Protein AF-A0A8C5L441-F1 (afdb_monomer)

Structure (mmCIF, N/CA/C/O backbone):
data_AF-A0A8C5L441-F1
#
_entry.id   AF-A0A8C5L441-F1
#
loop_
_atom_site.group_PDB
_atom_site.id
_atom_site.type_symbol
_atom_site.label_atom_id
_atom_site.label_alt_id
_atom_site.label_comp_id
_atom_site.label_asym_id
_atom_site.label_entity_id
_atom_site.label_seq_id
_atom_site.pdbx_PDB_ins_code
_atom_site.Cartn_x
_atom_site.Cartn_y
_atom_site.Cartn_z
_atom_site.occupancy
_atom_site.B_iso_or_equiv
_atom_site.auth_seq_id
_atom_site.auth_comp_id
_atom_site.auth_asym_id
_atom_site.auth_atom_id
_atom_site.pdbx_PDB_model_num
ATOM 1 N N . MET A 1 1 ? 22.386 -3.812 3.744 1.00 45.84 1 MET A N 1
ATOM 2 C CA . MET A 1 1 ? 21.561 -4.617 2.809 1.00 45.84 1 MET A CA 1
ATOM 3 C C . MET A 1 1 ? 20.391 -3.874 2.143 1.00 45.84 1 MET A C 1
ATOM 5 O O . MET A 1 1 ? 19.911 -4.360 1.134 1.00 45.84 1 MET A O 1
ATOM 9 N N . LYS A 1 2 ? 19.962 -2.677 2.587 1.00 46.97 2 LYS A N 1
ATOM 10 C CA . LYS A 1 2 ? 18.819 -1.949 1.975 1.00 46.97 2 LYS A CA 1
ATOM 11 C C . LYS A 1 2 ? 19.062 -1.407 0.549 1.00 46.97 2 LYS A C 1
ATOM 13 O O . LYS A 1 2 ? 18.118 -1.172 -0.190 1.00 46.97 2 LYS A O 1
ATOM 18 N N . ARG A 1 3 ? 20.325 -1.217 0.141 1.00 44.16 3 ARG A N 1
ATOM 19 C CA . ARG A 1 3 ? 20.696 -0.594 -1.149 1.00 44.16 3 ARG A CA 1
ATOM 20 C C . ARG A 1 3 ? 20.557 -1.519 -2.365 1.00 44.16 3 ARG A C 1
ATOM 22 O O . ARG A 1 3 ? 20.543 -1.017 -3.480 1.00 44.16 3 ARG A O 1
ATOM 29 N N . THR A 1 4 ? 20.480 -2.834 -2.165 1.00 47.50 4 THR A N 1
ATOM 30 C CA . THR A 1 4 ? 20.480 -3.814 -3.265 1.00 47.50 4 THR A CA 1
ATOM 31 C C . THR A 1 4 ? 19.077 -4.015 -3.831 1.00 47.50 4 THR A C 1
ATOM 33 O O . THR A 1 4 ? 18.887 -3.891 -5.035 1.00 47.50 4 THR A O 1
ATOM 36 N N . ILE A 1 5 ? 18.078 -4.179 -2.955 1.00 53.69 5 ILE A N 1
ATOM 37 C CA . ILE A 1 5 ? 16.663 -4.302 -3.345 1.00 53.69 5 ILE A CA 1
ATOM 38 C C . ILE A 1 5 ? 16.206 -3.036 -4.079 1.00 53.69 5 ILE A C 1
ATOM 40 O O . ILE A 1 5 ? 15.589 -3.140 -5.130 1.00 53.69 5 ILE A O 1
ATOM 44 N N . LEU A 1 6 ? 16.614 -1.853 -3.586 1.00 51.97 6 LEU A N 1
ATOM 45 C CA . LEU A 1 6 ? 16.338 -0.533 -4.175 1.00 51.97 6 LEU A CA 1
ATOM 46 C C . LEU A 1 6 ? 16.938 -0.315 -5.580 1.00 51.97 6 LEU A C 1
ATOM 48 O O . LEU A 1 6 ? 16.487 0.580 -6.288 1.00 51.97 6 LEU A O 1
ATOM 52 N N . LYS A 1 7 ? 17.965 -1.071 -5.977 1.00 59.12 7 LYS A N 1
ATOM 53 C CA . LYS A 1 7 ? 18.559 -0.988 -7.325 1.00 59.12 7 LYS A CA 1
ATOM 54 C C . LYS A 1 7 ? 17.904 -1.972 -8.291 1.00 59.12 7 LYS A C 1
ATOM 56 O O . LYS A 1 7 ? 17.725 -1.652 -9.465 1.00 59.12 7 LYS A O 1
ATOM 61 N N . ASP A 1 8 ? 17.520 -3.136 -7.779 1.00 67.62 8 ASP A N 1
ATOM 62 C CA . ASP A 1 8 ? 16.913 -4.198 -8.577 1.00 67.62 8 ASP A CA 1
ATOM 63 C C . ASP A 1 8 ? 15.517 -3.803 -9.084 1.00 67.62 8 ASP A C 1
ATOM 65 O O . ASP A 1 8 ? 15.258 -3.852 -10.287 1.00 67.62 8 ASP A O 1
ATOM 69 N N . TRP A 1 9 ? 14.650 -3.269 -8.213 1.00 68.38 9 TRP A N 1
ATOM 70 C CA . TRP A 1 9 ? 13.309 -2.838 -8.639 1.00 68.38 9 TRP A CA 1
ATOM 71 C C . TRP A 1 9 ? 13.340 -1.672 -9.639 1.00 68.38 9 TRP A C 1
ATOM 73 O O . TRP A 1 9 ? 12.504 -1.636 -10.533 1.00 68.38 9 TRP A O 1
ATOM 83 N N . LYS A 1 10 ? 14.312 -0.749 -9.542 1.00 67.06 10 LYS A N 1
ATOM 84 C CA . LYS A 1 10 ? 14.469 0.363 -10.501 1.00 67.06 10 LYS A CA 1
ATOM 85 C C . LYS A 1 10 ? 14.761 -0.152 -11.905 1.00 67.06 10 LYS A C 1
ATOM 87 O O . LYS A 1 10 ? 14.178 0.321 -12.875 1.00 67.06 10 LYS A O 1
ATOM 92 N N . THR A 1 11 ? 15.635 -1.151 -11.999 1.00 74.75 11 THR A N 1
ATOM 93 C CA . THR A 1 11 ? 16.008 -1.775 -13.273 1.00 74.75 11 THR A CA 1
ATOM 94 C C . THR A 1 11 ? 14.821 -2.533 -13.869 1.00 74.75 11 THR A C 1
ATOM 96 O O . THR A 1 11 ? 14.498 -2.360 -15.044 1.00 74.75 11 THR A O 1
ATOM 99 N N . ARG A 1 12 ? 14.111 -3.309 -13.042 1.00 70.94 12 ARG A N 1
ATOM 100 C CA . ARG A 1 12 ? 12.923 -4.077 -13.452 1.00 70.94 12 ARG A CA 1
ATOM 101 C C . ARG A 1 12 ? 11.749 -3.185 -13.863 1.00 70.94 12 ARG A C 1
ATOM 103 O O . ARG A 1 12 ? 11.114 -3.439 -14.884 1.00 70.94 12 ARG A O 1
ATOM 110 N N . LEU A 1 13 ? 11.486 -2.119 -13.107 1.00 71.00 13 LEU A N 1
ATOM 111 C CA . LEU A 1 13 ? 10.437 -1.150 -13.422 1.00 71.00 13 LEU A CA 1
ATOM 112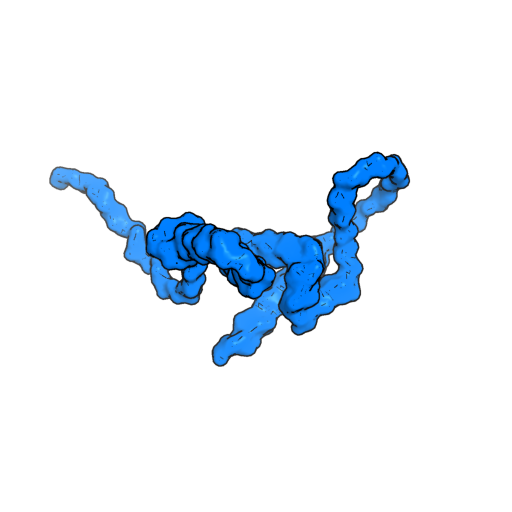 C C . LEU A 1 13 ? 10.760 -0.378 -14.707 1.00 71.00 13 LEU A C 1
ATOM 114 O O . LEU A 1 13 ? 9.879 -0.203 -15.543 1.00 71.00 13 LEU A O 1
ATOM 118 N N . SER A 1 14 ? 12.018 0.030 -14.895 1.00 74.25 14 SER A N 1
ATOM 119 C CA . SER A 1 14 ? 12.472 0.686 -16.128 1.00 74.25 14 SER A CA 1
ATOM 120 C C . SER A 1 14 ? 12.212 -0.187 -17.361 1.00 74.25 14 SER A C 1
ATOM 122 O O . SER A 1 14 ? 11.610 0.271 -18.333 1.00 74.25 14 SER A O 1
ATOM 124 N N . TYR A 1 15 ? 12.550 -1.479 -17.282 1.00 71.75 15 TYR A N 1
ATOM 125 C CA . TYR A 1 15 ? 12.284 -2.441 -18.354 1.00 71.75 15 TYR A CA 1
ATOM 126 C C . TYR A 1 15 ? 10.785 -2.559 -18.678 1.00 71.75 15 TYR A C 1
ATOM 128 O O . TYR A 1 15 ? 10.383 -2.548 -19.843 1.00 71.75 15 TYR A O 1
ATOM 136 N N . PHE A 1 16 ? 9.939 -2.603 -17.646 1.00 69.31 16 PHE A N 1
ATOM 137 C CA . PHE A 1 16 ? 8.488 -2.641 -17.820 1.00 69.31 16 PHE A CA 1
ATOM 138 C C . PHE A 1 16 ? 7.945 -1.383 -18.519 1.00 69.31 16 PHE A C 1
ATOM 140 O O . PHE A 1 16 ? 7.108 -1.481 -19.419 1.00 69.31 16 PHE A O 1
ATOM 147 N N . LEU A 1 17 ? 8.439 -0.198 -18.146 1.00 69.69 17 LEU A N 1
ATOM 148 C CA . LEU A 1 17 ? 8.020 1.071 -18.748 1.00 69.69 17 LEU A CA 1
ATOM 149 C C . LEU A 1 17 ? 8.453 1.176 -20.215 1.00 69.69 17 LEU A C 1
ATOM 151 O O . LEU A 1 17 ? 7.656 1.592 -21.063 1.00 69.69 17 LEU A O 1
ATOM 155 N N . GLN A 1 18 ? 9.677 0.746 -20.529 1.00 66.50 18 GLN A N 1
ATOM 156 C CA . GLN A 1 18 ? 10.253 0.836 -21.871 1.00 66.50 18 GLN A CA 1
ATOM 157 C C . GLN A 1 18 ? 9.529 -0.061 -22.891 1.00 66.50 18 GLN A C 1
ATOM 159 O O . GLN A 1 18 ? 9.321 0.354 -24.035 1.00 66.50 18 GLN A O 1
ATOM 164 N N . ASN A 1 19 ? 9.032 -1.227 -22.464 1.00 53.19 19 ASN A N 1
ATOM 165 C CA . ASN A 1 19 ? 8.299 -2.161 -23.326 1.00 53.19 19 ASN A CA 1
ATOM 166 C C . ASN A 1 19 ? 6.850 -1.733 -23.648 1.00 53.19 19 ASN A C 1
ATOM 168 O O . ASN A 1 19 ? 6.196 -2.364 -24.475 1.00 53.19 19 ASN A O 1
ATOM 172 N N . SER A 1 20 ? 6.334 -0.641 -23.069 1.00 48.03 20 SER A N 1
ATOM 173 C CA . SER A 1 20 ? 4.962 -0.145 -23.317 1.00 48.03 20 SER A CA 1
ATOM 174 C C . SER A 1 20 ? 4.801 0.724 -24.587 1.00 48.03 20 SER A C 1
ATOM 176 O O . SER A 1 20 ? 3.808 1.447 -24.758 1.00 48.03 20 SER A O 1
ATOM 178 N N . SER A 1 21 ? 5.774 0.688 -25.501 1.00 41.66 21 SER A N 1
ATOM 179 C CA . SER A 1 21 ? 5.852 1.573 -26.672 1.00 41.66 21 SER A CA 1
ATOM 180 C C . SER A 1 21 ? 5.382 0.898 -27.968 1.00 41.66 21 SER A C 1
ATOM 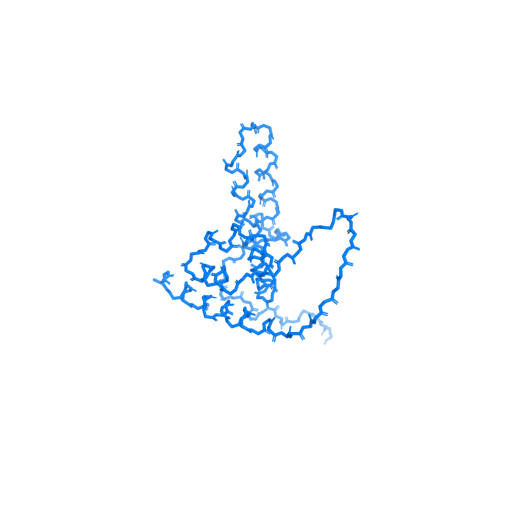182 O O . SER A 1 21 ? 6.192 0.499 -28.795 1.00 41.66 21 SER A O 1
ATOM 184 N N . THR A 1 22 ? 4.065 0.832 -28.195 1.00 47.38 22 THR A N 1
ATOM 185 C CA . THR A 1 22 ? 3.475 0.627 -29.538 1.00 47.38 22 THR A CA 1
ATOM 186 C C . THR A 1 22 ? 2.708 1.880 -29.987 1.00 47.38 22 THR A C 1
ATOM 188 O O . THR A 1 22 ? 1.915 2.403 -29.195 1.00 47.38 22 THR A O 1
ATOM 191 N N . PRO A 1 23 ? 2.900 2.387 -31.224 1.00 52.53 23 PRO A N 1
ATOM 192 C CA . PRO A 1 23 ? 2.257 3.612 -31.695 1.00 52.53 23 PRO A CA 1
ATOM 193 C C . PRO A 1 23 ? 0.933 3.316 -32.424 1.00 52.53 23 PRO A C 1
ATOM 195 O O . PRO A 1 23 ? 0.905 2.582 -33.406 1.00 52.53 23 PRO A O 1
ATOM 198 N N . GLY A 1 24 ? -0.166 3.936 -31.981 1.00 38.44 24 GLY A N 1
ATOM 199 C CA . GLY A 1 24 ? -1.470 3.900 -32.657 1.00 38.44 24 GLY A CA 1
ATOM 200 C C . GLY A 1 24 ? -2.171 5.263 -32.592 1.00 38.44 24 GLY A C 1
ATOM 201 O O . GLY A 1 24 ? -2.359 5.814 -31.512 1.00 38.44 24 GLY A O 1
ATOM 202 N N . LYS A 1 25 ? -2.507 5.827 -33.760 1.00 44.22 25 LYS A N 1
ATOM 203 C CA . LYS A 1 25 ? -3.029 7.191 -34.007 1.00 44.22 25 LYS A CA 1
ATOM 204 C C . LYS A 1 25 ? -4.549 7.363 -33.760 1.00 44.22 25 LYS A C 1
ATOM 206 O O . LYS A 1 25 ? -5.326 6.517 -34.176 1.00 44.22 25 LYS A O 1
ATOM 211 N N . LEU A 1 26 ? -4.906 8.566 -33.265 1.00 46.00 26 LEU A N 1
ATOM 212 C CA . LEU A 1 26 ? -6.079 9.455 -33.510 1.00 46.00 26 LEU A CA 1
ATOM 213 C C . LEU A 1 26 ? -7.543 8.935 -33.440 1.00 46.00 26 LEU A C 1
ATOM 215 O O . LEU A 1 26 ? -7.944 8.119 -34.262 1.00 46.00 26 LEU A O 1
ATOM 219 N N . LYS A 1 27 ? -8.407 9.630 -32.659 1.00 35.31 27 LYS A N 1
ATOM 220 C CA . LYS A 1 27 ? -9.506 10.525 -33.141 1.00 35.31 27 LYS A CA 1
ATOM 221 C C . LYS A 1 27 ? -10.367 11.136 -32.007 1.00 35.31 27 LYS A C 1
ATOM 223 O O . LYS A 1 27 ? -10.347 10.707 -30.863 1.00 35.31 27 LYS A O 1
ATOM 228 N N . THR A 1 28 ? -11.068 12.205 -32.381 1.00 40.25 28 THR A N 1
ATOM 229 C CA . THR A 1 28 ? -11.737 13.278 -31.624 1.00 40.25 28 THR A CA 1
ATOM 230 C C . THR A 1 28 ? -13.086 12.936 -30.961 1.00 40.25 28 THR A C 1
ATOM 232 O O . THR A 1 28 ? -13.939 12.336 -31.603 1.00 40.25 28 THR A O 1
ATOM 235 N N . GLY A 1 29 ? -13.330 13.504 -29.766 1.00 42.66 29 GLY A N 1
ATOM 236 C CA . GLY A 1 29 ? -14.620 14.081 -29.332 1.00 42.66 29 GLY A CA 1
ATOM 237 C C . GLY A 1 29 ? -15.709 13.176 -28.720 1.00 42.66 29 GLY A C 1
ATOM 238 O O . GLY A 1 29 ? -16.431 12.512 -29.451 1.00 42.66 29 GLY A O 1
ATOM 239 N N . LYS A 1 30 ? -15.930 13.288 -27.393 1.00 35.03 30 LYS A N 1
ATOM 240 C CA . LYS A 1 30 ? -17.234 13.486 -26.694 1.00 35.03 30 LYS A CA 1
ATOM 241 C C . LYS A 1 30 ? -17.054 13.401 -25.166 1.00 35.03 30 LYS A C 1
ATOM 243 O O . LYS A 1 30 ? -16.313 12.565 -24.665 1.00 35.03 30 LYS A O 1
ATOM 248 N N . LYS A 1 31 ? -17.727 14.293 -24.424 1.00 41.75 31 LYS A N 1
ATOM 249 C CA . LYS A 1 31 ? -17.713 14.348 -22.951 1.00 41.75 31 LYS A CA 1
ATOM 250 C C . LYS A 1 31 ? -18.456 13.144 -22.360 1.00 41.75 31 LYS A C 1
ATOM 252 O O . LYS A 1 31 ? -19.680 13.098 -22.374 1.00 41.75 31 LYS A O 1
ATOM 257 N N . SER A 1 32 ? -17.699 12.246 -21.753 1.00 34.78 32 SER A N 1
ATOM 258 C CA . SER A 1 32 ? -18.139 11.292 -20.734 1.00 34.78 32 SER A CA 1
ATOM 259 C C . SER A 1 32 ? -17.120 11.380 -19.600 1.00 34.78 32 SER A C 1
ATOM 261 O O . SER A 1 32 ? -15.940 11.589 -19.880 1.00 34.78 32 SER A O 1
ATOM 263 N N . LYS A 1 33 ? -17.536 11.258 -18.330 1.00 42.03 33 LYS A N 1
ATOM 264 C CA . LYS A 1 33 ? -16.622 11.106 -17.177 1.00 42.03 33 LYS A CA 1
ATOM 265 C C . LYS A 1 33 ? -15.908 9.748 -17.275 1.00 42.03 33 LYS A C 1
ATOM 267 O O . LYS A 1 33 ? -16.125 8.854 -16.470 1.00 42.03 33 LYS A O 1
ATOM 272 N N . GLN A 1 34 ? -15.106 9.572 -18.314 1.00 38.97 34 GLN A N 1
ATOM 273 C CA . GLN A 1 34 ? -14.123 8.520 -18.428 1.00 38.97 34 GLN A CA 1
ATOM 274 C C . GLN A 1 34 ? -12.901 9.033 -17.691 1.00 38.97 34 GLN A C 1
ATOM 276 O O . GLN A 1 34 ? -12.370 10.097 -18.004 1.00 38.97 34 GLN A O 1
ATOM 281 N N . GLN A 1 35 ? -12.515 8.302 -16.657 1.00 48.44 35 GLN A N 1
ATOM 282 C CA . GLN A 1 35 ? -11.247 8.454 -15.971 1.00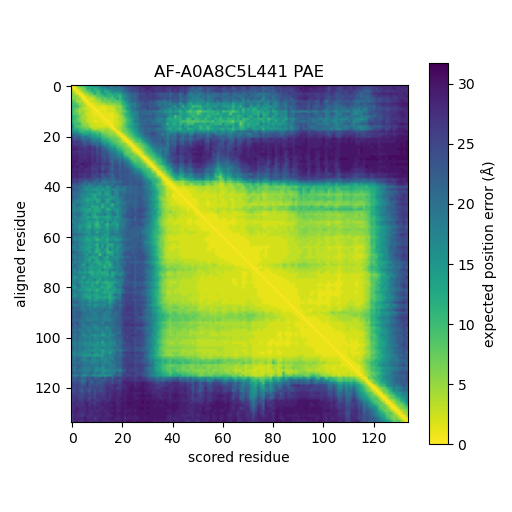 48.44 35 GLN A CA 1
ATOM 283 C C . GLN A 1 35 ? -10.156 8.394 -17.045 1.00 48.44 35 GLN A C 1
ATOM 285 O O . GLN A 1 35 ? -9.872 7.330 -17.586 1.00 48.44 35 GLN A O 1
ATOM 290 N N . THR A 1 36 ? -9.653 9.556 -17.463 1.00 44.47 36 THR A N 1
ATOM 291 C CA . THR A 1 36 ? -8.709 9.650 -18.570 1.00 44.47 36 THR A CA 1
ATOM 292 C C . THR A 1 36 ? -7.417 8.999 -18.111 1.00 44.47 36 THR A C 1
ATOM 294 O O . THR A 1 36 ? -6.668 9.581 -17.326 1.00 44.47 36 THR A O 1
ATOM 297 N N . PHE A 1 37 ? -7.179 7.774 -18.570 1.00 54.47 37 PHE A N 1
ATOM 298 C CA . PHE A 1 37 ? -5.874 7.131 -18.527 1.00 54.47 37 PHE A CA 1
ATOM 299 C C . PHE A 1 37 ? -4.967 7.892 -19.498 1.00 54.47 37 PHE A C 1
ATOM 301 O O . PHE A 1 37 ? -4.758 7.481 -20.636 1.00 54.47 37 PHE A O 1
ATOM 308 N N . ILE A 1 38 ? -4.507 9.071 -19.078 1.00 71.12 38 ILE A N 1
ATOM 309 C CA . ILE A 1 38 ? -3.458 9.793 -19.786 1.00 71.12 38 ILE A CA 1
ATOM 310 C C . ILE A 1 38 ? -2.209 8.934 -19.612 1.00 71.12 38 ILE A C 1
ATOM 312 O O . ILE A 1 38 ? -1.782 8.677 -18.487 1.00 71.12 38 ILE A O 1
ATOM 316 N N . LYS A 1 39 ? -1.691 8.410 -20.726 1.00 76.38 39 LYS A N 1
ATOM 317 C CA . LYS A 1 39 ? -0.418 7.691 -20.742 1.00 76.38 39 LYS A CA 1
ATOM 318 C C . LYS A 1 39 ? 0.659 8.647 -20.195 1.00 76.38 39 LYS A C 1
ATOM 320 O O . LYS A 1 39 ? 0.714 9.774 -20.691 1.00 76.38 39 LYS A O 1
ATOM 325 N N . PRO A 1 40 ? 1.464 8.234 -19.199 1.00 82.62 40 PRO A N 1
ATOM 326 C CA . PRO A 1 40 ? 2.501 9.083 -18.614 1.00 82.62 40 PRO A CA 1
ATOM 327 C C . PRO A 1 40 ? 3.473 9.539 -19.701 1.00 82.62 40 PRO A C 1
ATOM 329 O O . PRO A 1 40 ? 3.755 8.791 -20.649 1.00 82.62 40 PRO A O 1
ATOM 332 N N . SER A 1 41 ? 3.987 10.762 -19.578 1.00 86.50 41 SER A N 1
ATOM 333 C CA . SER A 1 41 ? 5.081 11.193 -20.446 1.00 86.50 41 SER A CA 1
ATOM 334 C C . SER A 1 41 ? 6.349 10.391 -20.109 1.00 86.50 41 SER A C 1
ATOM 336 O O . SER A 1 41 ? 6.493 9.905 -18.983 1.00 86.50 41 SER A O 1
ATOM 338 N N . PRO A 1 42 ? 7.296 10.244 -21.050 1.00 84.88 42 PRO A N 1
ATOM 339 C CA . PRO A 1 42 ? 8.586 9.628 -20.749 1.00 84.88 42 PRO A CA 1
ATOM 340 C C . PRO A 1 42 ? 9.319 10.326 -19.594 1.00 84.88 42 PRO A C 1
ATOM 342 O O . PRO A 1 42 ? 9.944 9.660 -18.780 1.00 84.88 42 PRO A O 1
ATOM 345 N N . GLU A 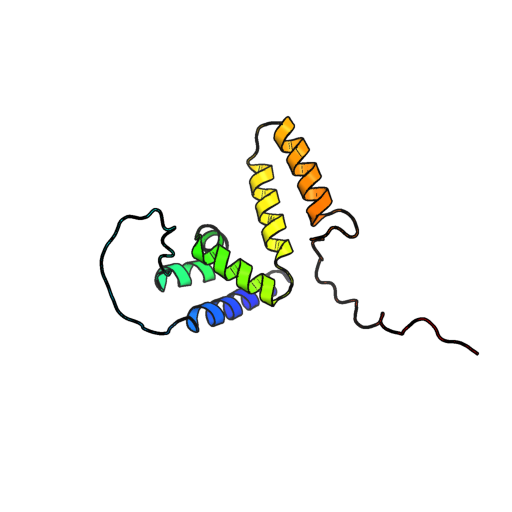1 43 ? 9.194 11.650 -19.487 1.00 87.50 43 GLU A N 1
ATOM 346 C CA . GLU A 1 43 ? 9.772 12.446 -18.397 1.00 87.50 43 GLU A CA 1
ATOM 347 C C . GLU A 1 43 ? 9.140 12.105 -17.040 1.00 87.50 43 GLU A C 1
ATOM 349 O O . GLU A 1 43 ? 9.861 11.876 -16.075 1.00 87.50 43 GLU A O 1
ATOM 354 N N . GLU A 1 44 ? 7.809 11.980 -16.966 1.00 85.69 44 GLU A N 1
ATOM 355 C CA . GLU A 1 44 ? 7.114 11.541 -15.746 1.00 85.69 44 GLU A CA 1
ATOM 356 C C . GLU A 1 44 ? 7.549 10.124 -15.345 1.00 85.69 44 GLU A C 1
ATOM 358 O O . GLU A 1 44 ? 7.838 9.856 -14.179 1.00 85.69 44 GLU A O 1
ATOM 363 N N . ALA A 1 45 ? 7.654 9.220 -16.321 1.00 87.69 45 ALA A N 1
ATOM 364 C CA . ALA A 1 45 ? 8.091 7.847 -16.095 1.00 87.69 45 ALA A CA 1
ATOM 365 C C . ALA A 1 45 ? 9.541 7.763 -15.577 1.00 87.69 45 ALA A C 1
ATOM 367 O O . ALA A 1 45 ? 9.861 6.865 -14.795 1.00 87.69 45 ALA A O 1
ATOM 368 N N . LEU A 1 46 ? 10.414 8.700 -15.968 1.00 89.62 46 LEU A N 1
ATOM 369 C CA . LEU A 1 46 ? 11.775 8.790 -15.435 1.00 89.62 46 LEU A CA 1
ATOM 370 C C . LEU A 1 46 ? 11.771 9.157 -13.946 1.00 89.62 46 LEU A C 1
ATOM 372 O O . LEU A 1 46 ? 12.471 8.497 -13.173 1.00 89.62 46 LEU A O 1
ATOM 376 N N . LEU A 1 47 ? 10.932 10.109 -13.522 1.00 89.44 47 LEU A N 1
ATOM 377 C CA . LEU A 1 47 ? 10.820 10.524 -12.114 1.00 89.44 47 LEU A CA 1
ATOM 378 C C . LEU A 1 47 ? 10.437 9.358 -11.192 1.00 89.44 47 LEU A C 1
ATOM 380 O O . LEU A 1 47 ? 10.945 9.248 -10.074 1.00 89.44 47 LEU A O 1
ATOM 384 N N . TRP A 1 48 ? 9.613 8.425 -11.677 1.00 92.00 48 TRP A N 1
ATOM 385 C CA . TRP A 1 48 ? 9.238 7.224 -10.920 1.00 92.00 48 TRP A CA 1
ATOM 386 C C . TRP A 1 48 ? 10.436 6.339 -10.565 1.00 92.00 48 TRP A C 1
ATOM 388 O O . TRP A 1 48 ? 10.422 5.641 -9.549 1.00 92.00 48 TRP A O 1
ATOM 398 N N . SER A 1 49 ? 11.477 6.345 -11.402 1.00 86.44 49 SER A N 1
ATOM 399 C CA . SER A 1 49 ? 12.716 5.607 -11.146 1.00 86.44 49 SER A CA 1
ATOM 400 C C . SER A 1 49 ? 13.645 6.335 -10.169 1.00 86.44 49 SER A C 1
ATOM 402 O O . SER A 1 49 ? 14.489 5.708 -9.516 1.00 86.44 49 SER A O 1
AT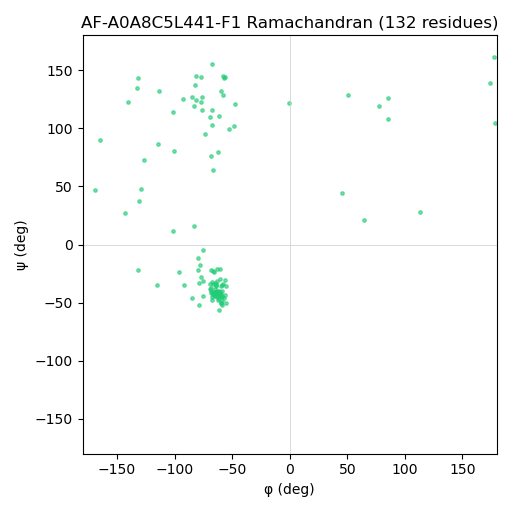OM 404 N N . GLU A 1 50 ? 13.490 7.650 -10.026 1.00 87.69 50 GLU A N 1
ATOM 405 C CA . GLU A 1 50 ? 14.297 8.475 -9.132 1.00 87.69 50 GLU A CA 1
ATOM 406 C C . GLU A 1 50 ? 13.806 8.338 -7.691 1.00 87.69 50 GLU A C 1
ATOM 408 O O . GLU A 1 50 ? 14.590 7.942 -6.814 1.00 87.69 50 GLU A O 1
ATOM 413 N N . ALA A 1 51 ? 12.504 8.546 -7.479 1.00 88.06 51 ALA A N 1
ATOM 414 C CA . ALA A 1 51 ? 11.862 8.529 -6.172 1.00 88.06 51 ALA A CA 1
ATOM 415 C C . ALA A 1 51 ? 10.578 7.687 -6.165 1.00 88.06 51 ALA A C 1
ATOM 417 O O . ALA A 1 51 ? 9.710 7.794 -7.027 1.00 88.06 51 ALA A O 1
ATOM 418 N N . PHE A 1 52 ? 10.440 6.859 -5.128 1.00 87.38 52 PHE A N 1
ATOM 419 C CA . PHE A 1 52 ? 9.278 5.986 -4.972 1.00 87.38 52 PHE A CA 1
ATOM 420 C C . PHE A 1 52 ? 7.989 6.776 -4.703 1.00 87.38 52 PHE A C 1
ATOM 422 O O . PHE A 1 52 ? 6.925 6.390 -5.176 1.00 87.38 52 PHE A O 1
ATOM 429 N N . ASP A 1 53 ? 8.083 7.915 -4.015 1.00 89.62 53 ASP A N 1
ATOM 430 C CA . ASP A 1 53 ? 6.927 8.775 -3.756 1.00 89.62 53 ASP A CA 1
ATOM 431 C C . ASP A 1 53 ? 6.327 9.351 -5.053 1.00 89.62 53 ASP A C 1
ATOM 433 O O . ASP A 1 53 ? 5.105 9.421 -5.169 1.00 89.62 53 ASP A O 1
ATOM 437 N N . GLU A 1 54 ? 7.150 9.657 -6.064 1.00 90.81 54 GLU A N 1
ATOM 438 C CA . GLU A 1 54 ? 6.688 10.130 -7.382 1.00 90.81 54 GLU A CA 1
ATOM 439 C C . GLU A 1 54 ? 5.881 9.052 -8.119 1.00 90.81 54 GLU A C 1
ATOM 441 O O . GLU A 1 54 ? 4.820 9.319 -8.691 1.00 90.81 54 GLU A O 1
ATOM 446 N N . LEU A 1 55 ? 6.336 7.795 -8.040 1.00 91.62 55 LEU A N 1
ATOM 447 C CA . LEU A 1 55 ? 5.614 6.645 -8.588 1.00 91.62 55 LEU A CA 1
ATOM 448 C C . LEU A 1 55 ? 4.239 6.477 -7.931 1.00 91.62 55 LEU A C 1
ATOM 450 O O . LEU A 1 55 ? 3.253 6.213 -8.620 1.00 91.62 55 LEU A O 1
ATOM 454 N N . LEU A 1 56 ? 4.168 6.606 -6.604 1.00 92.00 56 LEU A N 1
ATOM 455 C CA . LEU A 1 56 ? 2.929 6.412 -5.847 1.00 92.00 56 LEU A CA 1
ATOM 456 C C . LEU A 1 56 ? 1.969 7.604 -5.954 1.00 92.00 56 LEU A C 1
ATOM 458 O O . LEU A 1 56 ? 0.753 7.413 -5.851 1.00 92.00 56 LEU A O 1
ATOM 462 N N . ALA A 1 57 ? 2.492 8.813 -6.168 1.00 89.62 57 ALA A N 1
ATOM 463 C CA . ALA A 1 57 ? 1.699 10.013 -6.412 1.00 89.62 57 ALA A CA 1
ATOM 464 C C . ALA A 1 57 ? 0.988 9.963 -7.775 1.00 89.62 57 ALA A C 1
ATOM 466 O O . ALA A 1 57 ? -0.147 10.438 -7.903 1.00 89.62 57 ALA A O 1
ATOM 467 N N . SER A 1 58 ? 1.611 9.345 -8.785 1.00 90.62 58 SER A N 1
ATOM 468 C CA . SER A 1 58 ? 0.984 9.133 -10.088 1.00 90.62 58 SER A CA 1
ATOM 469 C C . SER A 1 58 ? -0.042 7.999 -10.047 1.00 90.62 58 SER A C 1
ATOM 471 O O . SER A 1 58 ? 0.253 6.859 -9.687 1.00 90.62 58 SER A O 1
ATOM 473 N N . LYS A 1 59 ? -1.270 8.274 -10.509 1.00 89.19 59 LYS A N 1
ATOM 474 C CA . LYS A 1 59 ? -2.312 7.238 -10.643 1.00 89.19 59 LYS A CA 1
ATOM 475 C C . LYS A 1 59 ? -1.885 6.116 -11.591 1.00 89.19 59 LYS A C 1
ATOM 477 O O . LYS A 1 59 ? -2.251 4.965 -11.360 1.00 89.19 59 LYS A O 1
ATOM 482 N N . TYR A 1 60 ? -1.145 6.452 -12.650 1.00 90.31 60 TYR A N 1
ATOM 483 C CA . TYR A 1 60 ? -0.633 5.460 -13.591 1.00 90.31 60 TYR A CA 1
ATOM 484 C C . TYR A 1 60 ? 0.550 4.708 -12.986 1.00 90.31 60 TYR A C 1
ATOM 486 O O . TYR A 1 60 ? 0.574 3.481 -13.053 1.00 90.31 60 TYR A O 1
ATOM 494 N N . GLY A 1 61 ? 1.477 5.422 -12.341 1.00 90.94 61 GLY A N 1
ATOM 495 C CA . GLY A 1 61 ? 2.619 4.828 -11.649 1.00 90.94 61 GLY A CA 1
ATOM 496 C C . GLY A 1 61 ? 2.192 3.785 -10.616 1.00 90.94 61 GLY A C 1
ATOM 497 O O . GLY A 1 61 ? 2.612 2.630 -10.687 1.00 90.94 61 GLY A O 1
ATOM 498 N N . LEU A 1 62 ? 1.246 4.131 -9.740 1.00 92.94 62 LEU A N 1
ATOM 499 C CA . LEU A 1 62 ? 0.694 3.194 -8.762 1.00 92.94 62 LEU A CA 1
ATOM 500 C C . LEU A 1 62 ? 0.011 1.983 -9.421 1.00 92.94 62 LEU A C 1
ATOM 502 O O . LEU A 1 62 ? 0.149 0.860 -8.935 1.00 92.94 62 LEU A O 1
ATOM 506 N N . ALA A 1 63 ? -0.735 2.181 -10.511 1.00 91.50 63 ALA A N 1
ATOM 507 C CA . ALA A 1 63 ? -1.388 1.081 -11.222 1.00 91.50 63 ALA A CA 1
ATOM 508 C C . ALA A 1 63 ? -0.367 0.134 -11.874 1.00 91.50 63 ALA A C 1
ATOM 510 O O . ALA A 1 63 ? -0.495 -1.084 -11.740 1.00 91.50 63 ALA A O 1
ATOM 511 N N . ALA A 1 64 ? 0.664 0.686 -12.518 1.00 91.62 64 ALA A N 1
ATOM 512 C CA . ALA A 1 64 ? 1.771 -0.070 -13.093 1.00 91.62 64 ALA A CA 1
ATOM 513 C C . ALA A 1 64 ? 2.538 -0.842 -12.011 1.00 91.62 64 ALA A C 1
ATOM 515 O O . ALA A 1 64 ? 2.798 -2.032 -12.167 1.00 91.62 64 ALA A O 1
ATOM 516 N N . PHE A 1 65 ? 2.822 -0.204 -10.874 1.00 93.25 65 PHE A N 1
ATOM 517 C CA . PHE A 1 65 ? 3.508 -0.845 -9.756 1.00 93.25 65 PHE A CA 1
ATOM 518 C C . PHE A 1 65 ? 2.678 -1.968 -9.125 1.00 93.25 65 PHE A C 1
ATOM 520 O O . PHE A 1 65 ? 3.202 -3.040 -8.843 1.00 93.25 65 PHE A O 1
ATOM 527 N N . ARG A 1 66 ? 1.362 -1.778 -8.968 1.00 92.75 66 ARG A N 1
ATOM 528 C CA . ARG A 1 66 ? 0.457 -2.856 -8.541 1.00 92.75 66 ARG A CA 1
ATOM 529 C C . ARG A 1 66 ? 0.451 -4.022 -9.524 1.00 92.75 66 ARG A C 1
ATOM 531 O O . ARG A 1 66 ? 0.458 -5.164 -9.085 1.00 92.75 66 ARG A O 1
ATOM 538 N N . ALA A 1 67 ? 0.434 -3.755 -10.831 1.00 92.00 67 ALA A N 1
ATOM 539 C CA . ALA A 1 67 ? 0.511 -4.808 -11.844 1.00 92.00 67 ALA A CA 1
ATOM 540 C C . ALA A 1 67 ? 1.843 -5.572 -11.763 1.00 92.00 67 ALA A C 1
ATOM 542 O O . ALA A 1 67 ? 1.846 -6.800 -11.819 1.00 92.00 67 ALA A O 1
ATOM 543 N N . PHE A 1 68 ? 2.950 -4.858 -11.548 1.00 91.44 68 PHE A N 1
ATOM 544 C CA . PHE A 1 68 ? 4.260 -5.459 -11.308 1.00 91.44 68 PHE A CA 1
ATOM 545 C C . PHE A 1 68 ? 4.258 -6.358 -10.063 1.00 91.44 68 PHE A C 1
ATOM 547 O O . PHE A 1 68 ? 4.630 -7.524 -10.152 1.00 91.44 68 PHE A O 1
ATOM 554 N N . LEU A 1 69 ? 3.771 -5.873 -8.919 1.00 92.81 69 LEU A N 1
ATOM 555 C CA . LEU A 1 69 ? 3.742 -6.678 -7.695 1.00 92.81 69 LEU A CA 1
ATOM 556 C C . LEU A 1 69 ? 2.828 -7.902 -7.809 1.00 92.81 69 LEU A C 1
ATOM 558 O O . LEU A 1 69 ? 3.180 -8.952 -7.284 1.00 92.81 69 LEU A O 1
ATOM 562 N N . LYS A 1 70 ? 1.719 -7.803 -8.553 1.00 90.12 70 LYS A N 1
ATOM 563 C CA . LYS A 1 70 ? 0.875 -8.964 -8.879 1.00 90.12 70 LYS A CA 1
ATOM 564 C C . LYS A 1 70 ? 1.626 -10.024 -9.677 1.00 90.12 70 LYS A C 1
ATOM 566 O O . LYS A 1 70 ? 1.456 -11.208 -9.422 1.00 90.12 70 LYS A O 1
ATOM 571 N N . SER A 1 71 ? 2.469 -9.614 -10.629 1.00 89.12 71 SER A N 1
ATOM 572 C CA . SER A 1 71 ? 3.302 -10.561 -11.388 1.00 89.12 71 SER A CA 1
ATOM 573 C C . SER A 1 71 ? 4.365 -11.253 -10.526 1.00 89.12 71 SER A C 1
ATOM 575 O O . SER A 1 71 ? 4.803 -12.350 -10.853 1.00 89.12 71 SER A O 1
ATOM 577 N N . GLU A 1 72 ? 4.733 -10.638 -9.401 1.00 90.56 72 GLU A N 1
ATOM 578 C CA . GLU A 1 72 ? 5.702 -11.144 -8.421 1.00 90.56 72 GLU A CA 1
ATOM 579 C C . GLU A 1 72 ? 5.025 -11.755 -7.175 1.00 90.56 72 GLU A C 1
ATOM 581 O O . GLU A 1 72 ? 5.704 -12.018 -6.169 1.00 90.56 72 GLU A O 1
ATOM 586 N N . PHE A 1 73 ? 3.698 -11.960 -7.250 1.00 85.19 73 PHE A N 1
ATOM 587 C CA . PHE A 1 73 ? 2.823 -12.481 -6.192 1.00 85.19 73 PHE A CA 1
ATOM 588 C C . PHE A 1 73 ? 3.079 -11.825 -4.832 1.00 85.19 73 PHE A C 1
ATOM 590 O O . PHE A 1 73 ? 3.272 -12.509 -3.823 1.00 85.19 73 PHE A O 1
ATOM 597 N N . CYS A 1 74 ? 3.217 -10.501 -4.837 1.00 91.62 74 CYS A N 1
ATOM 598 C CA . CYS A 1 74 ? 3.551 -9.731 -3.649 1.00 91.62 74 CYS A CA 1
ATOM 599 C C . CYS A 1 74 ? 2.825 -8.373 -3.595 1.00 91.62 74 CYS A C 1
ATOM 601 O O . CYS A 1 74 ? 3.345 -7.395 -3.039 1.00 91.62 74 CYS A O 1
ATOM 603 N N . GLU A 1 75 ? 1.654 -8.264 -4.230 1.00 93.25 75 GLU A N 1
ATOM 604 C CA . GLU A 1 75 ? 0.829 -7.052 -4.252 1.00 93.25 75 GLU A CA 1
ATOM 605 C C . GLU A 1 75 ? 0.260 -6.665 -2.888 1.00 93.25 75 GLU A C 1
ATOM 607 O O . GLU A 1 75 ? 0.006 -5.479 -2.652 1.00 93.25 75 GLU A O 1
ATOM 612 N N . GLU A 1 76 ? 0.131 -7.617 -1.965 1.00 91.75 76 GLU A N 1
ATOM 613 C CA . GLU A 1 76 ? -0.312 -7.373 -0.595 1.00 91.75 76 GLU A CA 1
ATOM 614 C C . GLU A 1 76 ? 0.572 -6.341 0.117 1.00 91.75 76 GLU A C 1
ATOM 616 O O . GLU A 1 76 ? 0.072 -5.536 0.900 1.00 91.75 76 GLU 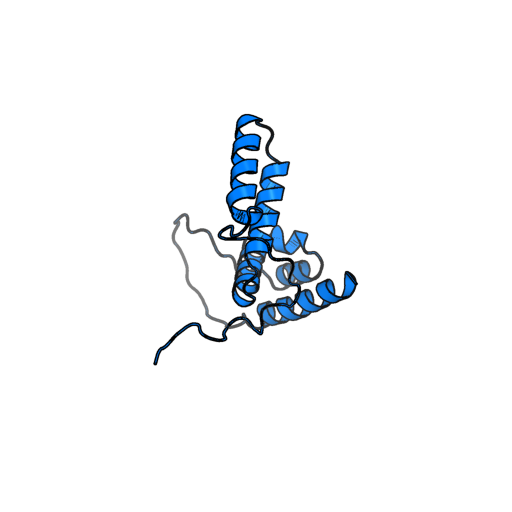A O 1
ATOM 621 N N . ASN A 1 77 ? 1.860 -6.268 -0.237 1.00 92.00 77 ASN A N 1
ATOM 622 C CA . ASN A 1 77 ? 2.808 -5.325 0.356 1.00 92.00 77 ASN A CA 1
ATOM 623 C C . ASN A 1 77 ? 2.418 -3.862 0.115 1.00 92.00 77 ASN A C 1
ATOM 625 O O . ASN A 1 77 ? 2.433 -3.048 1.043 1.00 92.00 77 ASN A O 1
ATOM 629 N N . ILE A 1 78 ? 2.057 -3.502 -1.124 1.00 93.25 78 ILE A N 1
ATOM 630 C CA . ILE A 1 78 ? 1.653 -2.120 -1.419 1.00 93.25 78 ILE A CA 1
ATOM 631 C C . ILE A 1 78 ? 0.244 -1.832 -0.906 1.00 93.25 78 ILE A C 1
ATOM 633 O O . ILE A 1 78 ? -0.048 -0.703 -0.512 1.00 93.25 78 ILE A O 1
ATOM 637 N N . GLU A 1 79 ? -0.639 -2.831 -0.890 1.00 94.12 79 GLU A N 1
ATOM 638 C CA . GLU A 1 79 ? -1.979 -2.675 -0.328 1.00 94.12 79 GLU A CA 1
ATOM 639 C C . GLU A 1 79 ? -1.928 -2.401 1.177 1.00 94.12 79 GLU A C 1
ATOM 641 O O . GLU A 1 79 ? -2.582 -1.464 1.643 1.00 94.12 79 GLU A O 1
ATOM 646 N N . PHE A 1 80 ? -1.088 -3.134 1.911 1.00 95.69 80 PHE A N 1
ATOM 647 C CA . PHE A 1 80 ? -0.841 -2.910 3.330 1.00 95.69 80 PHE A CA 1
ATOM 648 C C . PHE A 1 80 ? -0.238 -1.530 3.597 1.00 95.69 80 PHE A C 1
ATOM 650 O O . PHE A 1 80 ? -0.732 -0.793 4.455 1.00 95.69 80 PHE A O 1
AT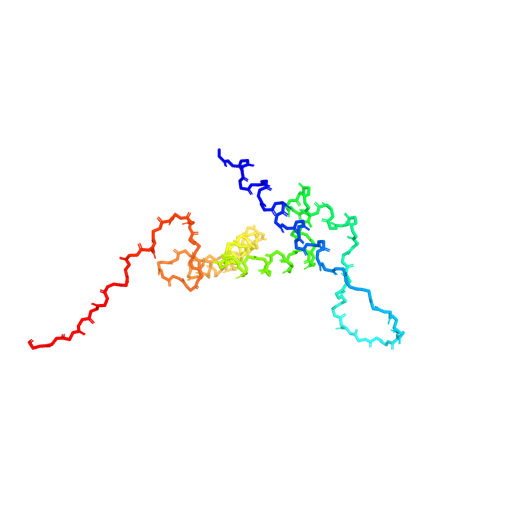OM 657 N N . TRP A 1 81 ? 0.791 -1.139 2.837 1.00 94.38 81 TRP A N 1
ATOM 658 C CA . TRP A 1 81 ? 1.420 0.174 2.992 1.00 94.38 81 TRP A CA 1
ATOM 659 C C . TRP A 1 81 ? 0.413 1.314 2.784 1.00 94.38 81 TRP A C 1
ATOM 661 O O . TRP A 1 81 ? 0.331 2.232 3.601 1.00 94.38 81 TRP A O 1
ATOM 671 N N . LEU A 1 82 ? -0.422 1.228 1.742 1.00 94.06 82 LEU A N 1
ATOM 672 C CA . LEU A 1 82 ? -1.464 2.225 1.477 1.00 94.06 82 LEU A CA 1
ATOM 673 C C . LEU A 1 82 ? -2.537 2.250 2.570 1.00 94.06 82 LEU A C 1
ATOM 675 O O . LEU A 1 82 ? -3.003 3.330 2.940 1.00 94.06 82 LEU A O 1
ATOM 679 N N . ALA A 1 83 ? -2.919 1.086 3.101 1.00 95.75 83 ALA A N 1
ATOM 680 C CA . ALA A 1 83 ? -3.853 1.003 4.217 1.00 95.75 83 ALA A CA 1
ATOM 681 C C . ALA A 1 83 ? -3.275 1.667 5.479 1.00 95.75 83 ALA A C 1
ATOM 683 O O . ALA A 1 83 ? -3.985 2.406 6.164 1.00 95.75 83 ALA A O 1
ATOM 684 N N . CYS A 1 84 ? -1.978 1.487 5.743 1.00 96.00 84 CYS A N 1
ATOM 685 C CA . CYS A 1 84 ? -1.273 2.160 6.833 1.00 96.00 84 CYS A CA 1
ATOM 686 C C . CYS A 1 84 ? -1.209 3.681 6.636 1.00 96.00 84 CYS A C 1
ATOM 688 O O . CYS A 1 84 ? -1.447 4.436 7.579 1.00 96.00 84 CYS A O 1
ATOM 690 N N . GLU A 1 85 ? -0.937 4.156 5.420 1.00 94.56 85 GLU A N 1
ATOM 691 C CA . GLU A 1 85 ? -0.925 5.590 5.113 1.00 94.56 85 GLU A CA 1
ATOM 692 C C . GLU A 1 85 ? -2.302 6.240 5.296 1.00 94.56 85 GLU A C 1
ATOM 694 O O . GLU A 1 85 ? -2.416 7.337 5.852 1.00 94.56 85 GLU A O 1
ATOM 699 N N . ASP A 1 86 ? -3.368 5.559 4.881 1.00 94.88 86 ASP A N 1
ATOM 700 C CA . ASP A 1 86 ? -4.744 6.006 5.102 1.00 94.88 86 ASP A CA 1
ATOM 701 C C . ASP A 1 86 ? -5.141 5.946 6.593 1.00 94.88 86 ASP A C 1
ATOM 703 O O . ASP A 1 86 ? -5.809 6.851 7.111 1.00 94.88 86 ASP A O 1
ATOM 707 N N . PHE A 1 87 ? -4.680 4.931 7.327 1.00 96.31 87 PHE A N 1
ATOM 708 C CA . PHE A 1 87 ? -4.841 4.845 8.779 1.00 96.31 87 PHE A CA 1
ATOM 709 C C . PHE A 1 87 ? -4.185 6.037 9.487 1.00 96.31 87 PHE A C 1
ATOM 711 O O . PHE A 1 87 ? -4.863 6.739 10.236 1.00 96.31 87 PHE A O 1
ATOM 718 N N . LYS A 1 88 ? -2.919 6.347 9.171 1.00 95.38 88 LYS A N 1
ATOM 719 C CA . LYS A 1 88 ? -2.168 7.484 9.741 1.00 95.38 88 LYS A CA 1
ATOM 720 C C . LYS A 1 88 ? -2.847 8.836 9.507 1.00 95.38 88 LYS A C 1
ATOM 722 O O . LYS A 1 88 ? -2.765 9.721 10.354 1.00 95.38 88 LYS A O 1
ATOM 727 N N . LYS A 1 89 ? -3.524 9.011 8.368 1.00 94.94 89 LYS A N 1
ATOM 728 C CA . LYS A 1 89 ? -4.244 10.251 8.015 1.00 94.94 89 LYS A CA 1
ATOM 729 C C . LYS A 1 89 ? -5.617 10.366 8.691 1.00 94.94 89 LYS A C 1
ATOM 731 O O . LYS A 1 89 ? -6.240 11.430 8.652 1.00 94.94 89 LYS A O 1
ATOM 736 N N . THR A 1 90 ? -6.119 9.294 9.305 1.00 95.25 90 THR A N 1
ATOM 737 C CA . THR A 1 90 ? -7.460 9.257 9.898 1.00 95.25 90 THR A CA 1
ATOM 738 C C . THR A 1 90 ? -7.472 9.904 11.280 1.00 95.25 90 THR A C 1
ATOM 740 O O . THR A 1 90 ? -6.769 9.476 12.182 1.00 95.25 90 THR A O 1
ATOM 743 N N . LYS A 1 91 ? -8.335 10.909 11.476 1.00 95.44 91 LYS A N 1
ATOM 744 C CA . LYS A 1 91 ? -8.460 11.626 12.762 1.00 95.44 91 LYS A CA 1
ATOM 745 C C . LYS A 1 91 ? -9.590 11.118 13.662 1.00 95.44 91 LYS A C 1
ATOM 747 O O . LYS A 1 91 ? -9.567 11.337 14.863 1.00 95.44 91 LYS A O 1
ATOM 752 N N . SER A 1 92 ? -10.608 10.475 13.085 1.00 97.12 92 SER A N 1
ATOM 753 C CA . SER A 1 92 ? -11.783 10.012 13.834 1.00 97.12 92 SER A CA 1
ATOM 754 C C . SER A 1 92 ? -11.460 8.729 14.615 1.00 97.12 92 SER A C 1
ATOM 756 O O . SER A 1 92 ? -11.129 7.727 13.975 1.00 97.12 92 SER A O 1
ATOM 758 N N . PRO A 1 93 ? -11.627 8.701 15.953 1.00 94.25 93 PRO A N 1
ATOM 759 C CA . PRO A 1 93 ? -11.324 7.521 16.772 1.00 94.25 93 PRO A CA 1
ATOM 760 C C . PRO A 1 93 ? -12.124 6.270 16.382 1.00 94.25 93 PRO A C 1
ATOM 762 O O . PRO A 1 93 ? -11.580 5.171 16.306 1.00 94.25 93 PRO A O 1
ATOM 765 N N . GLN A 1 94 ? -13.408 6.433 16.049 1.00 95.06 94 GLN A N 1
ATOM 766 C CA . GLN A 1 94 ? -14.266 5.328 15.600 1.00 95.06 94 GLN A CA 1
ATOM 767 C C . GLN A 1 94 ? -13.785 4.736 14.264 1.00 95.06 94 GLN A C 1
ATOM 769 O O . GLN A 1 94 ? -13.746 3.513 14.088 1.00 95.06 94 GLN A O 1
ATOM 774 N N . LYS A 1 95 ? -13.369 5.599 13.324 1.00 95.75 95 LYS A N 1
ATOM 775 C CA . LYS A 1 95 ? -12.800 5.164 12.040 1.00 95.75 95 LYS A CA 1
ATOM 776 C C . LYS A 1 95 ? -11.427 4.524 12.223 1.00 95.75 95 LYS A C 1
ATOM 778 O O . LYS A 1 95 ? -11.164 3.525 11.566 1.00 95.75 95 LYS A O 1
ATOM 783 N N . LEU A 1 96 ? -10.592 5.048 13.123 1.00 96.19 96 LEU A N 1
ATOM 784 C CA . LEU A 1 96 ? -9.303 4.447 13.475 1.00 96.19 96 LEU A CA 1
ATOM 785 C C . LEU A 1 96 ? -9.494 3.026 14.002 1.00 96.19 96 LEU A C 1
ATOM 787 O O . LEU A 1 96 ? -8.915 2.101 13.450 1.00 96.19 96 LEU A O 1
ATOM 791 N N . SER A 1 97 ? -10.372 2.828 14.987 1.00 96.44 97 SER A N 1
ATOM 792 C CA . SER A 1 97 ? -10.659 1.497 15.537 1.00 96.44 97 SER A CA 1
ATOM 793 C C . SER A 1 97 ? -11.116 0.508 14.455 1.00 96.44 97 SER A C 1
ATOM 795 O O . SER A 1 97 ? -10.635 -0.621 14.383 1.00 96.44 97 SER A O 1
ATOM 797 N N . SER A 1 98 ? -12.000 0.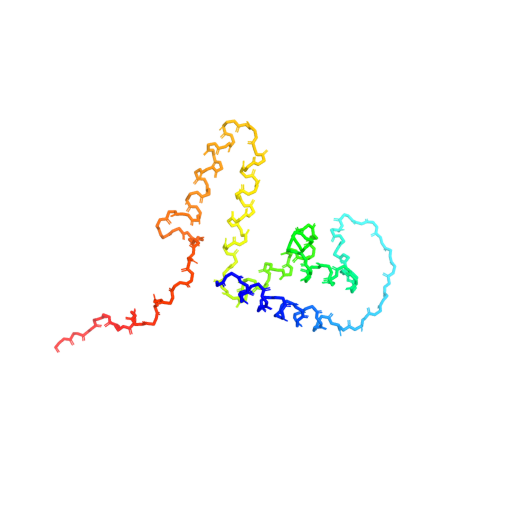953 13.559 1.00 96.81 98 SER A N 1
ATOM 798 C CA . SER A 1 98 ? -12.507 0.119 12.463 1.00 96.81 98 SER A CA 1
ATOM 799 C C . SER A 1 98 ? -11.430 -0.208 11.423 1.00 96.81 98 SER A C 1
ATOM 801 O O . SER A 1 98 ? -11.326 -1.354 10.991 1.00 96.81 98 SER A O 1
ATOM 803 N N . LYS A 1 99 ? -10.591 0.767 11.052 1.00 97.25 99 LYS A N 1
ATOM 804 C CA . LYS A 1 99 ? -9.470 0.563 10.125 1.00 97.25 99 LYS A CA 1
ATOM 805 C C . LYS A 1 99 ? -8.374 -0.313 10.729 1.00 97.25 99 LYS A C 1
ATOM 807 O O . LYS A 1 99 ? -7.867 -1.167 10.019 1.00 97.25 99 LYS A O 1
ATOM 812 N N . ALA A 1 100 ? -8.050 -0.154 12.013 1.00 96.31 100 ALA A N 1
ATOM 813 C CA . ALA A 1 100 ? -7.072 -0.993 12.707 1.00 96.31 100 ALA A CA 1
ATOM 814 C C . ALA A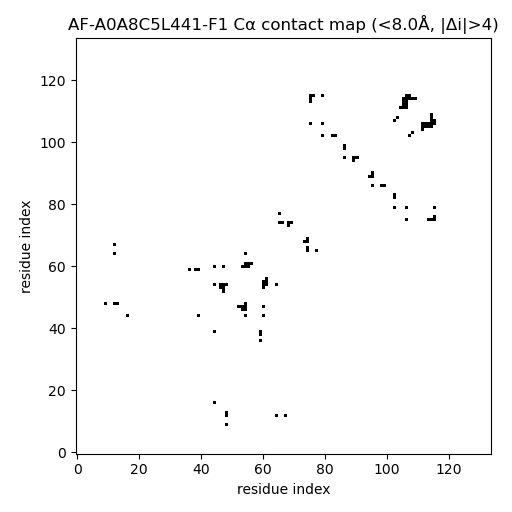 1 100 ? -7.484 -2.467 12.672 1.00 96.31 100 ALA A C 1
ATOM 816 O O . ALA A 1 100 ? -6.690 -3.309 12.265 1.00 96.31 100 ALA A O 1
ATOM 817 N N . ARG A 1 101 ? -8.746 -2.771 13.015 1.00 96.81 101 ARG A N 1
ATOM 818 C CA . ARG A 1 101 ? -9.277 -4.141 12.913 1.00 96.81 101 ARG A CA 1
ATOM 819 C C . ARG A 1 101 ? -9.193 -4.682 11.490 1.00 96.81 101 ARG A C 1
ATOM 821 O O . ARG A 1 101 ? -8.770 -5.814 11.297 1.00 96.81 101 ARG A O 1
ATOM 828 N N . LYS A 1 102 ? -9.563 -3.869 10.497 1.00 96.69 102 LYS A N 1
ATOM 829 C CA . LYS A 1 102 ? -9.499 -4.265 9.087 1.00 96.69 102 LYS A CA 1
ATOM 830 C C . LYS A 1 102 ? -8.064 -4.544 8.633 1.00 96.69 102 LYS A C 1
ATOM 832 O O . LYS A 1 102 ? -7.818 -5.556 8.007 1.00 96.69 102 LYS A O 1
ATOM 837 N N . ILE A 1 103 ? -7.112 -3.677 8.979 1.00 97.19 103 ILE A N 1
ATOM 838 C CA . ILE A 1 103 ? -5.695 -3.878 8.650 1.00 97.19 103 ILE A CA 1
ATOM 839 C C . ILE A 1 103 ? -5.164 -5.149 9.313 1.00 97.19 103 ILE A C 1
ATOM 841 O O . ILE A 1 103 ? -4.447 -5.910 8.675 1.00 97.19 103 ILE A O 1
ATOM 845 N N . TYR A 1 104 ? -5.534 -5.387 10.571 1.00 95.69 104 TYR A N 1
ATOM 846 C CA . TYR A 1 104 ? -5.123 -6.587 11.284 1.00 95.69 104 TYR A CA 1
ATOM 847 C C . TYR A 1 104 ? -5.645 -7.857 10.602 1.00 95.69 104 TYR A C 1
ATOM 849 O O . TYR A 1 104 ? -4.850 -8.692 10.196 1.00 95.69 104 TYR A O 1
ATOM 857 N N . THR A 1 105 ? -6.960 -7.956 10.411 1.00 95.94 105 THR A N 1
ATOM 858 C CA . THR A 1 105 ? -7.618 -9.130 9.802 1.00 95.94 105 THR A CA 1
ATOM 859 C C . THR A 1 105 ? -7.221 -9.365 8.344 1.00 95.94 105 THR A C 1
ATOM 861 O O . THR A 1 105 ? -7.081 -10.507 7.927 1.00 95.94 105 THR A O 1
ATOM 864 N N . ASP A 1 106 ? -6.998 -8.304 7.563 1.00 94.62 106 ASP A N 1
ATOM 865 C CA . ASP A 1 106 ? -6.635 -8.449 6.151 1.00 94.62 106 ASP A CA 1
ATOM 866 C C . ASP A 1 106 ? -5.148 -8.810 5.955 1.00 94.62 106 ASP A C 1
ATOM 868 O O . ASP A 1 106 ? -4.840 -9.508 4.990 1.00 94.62 106 ASP A O 1
ATOM 872 N N . PHE A 1 107 ? -4.232 -8.338 6.819 1.00 94.44 107 PHE A N 1
ATOM 873 C CA . PHE A 1 107 ? -2.783 -8.349 6.533 1.00 94.44 107 PHE A CA 1
ATOM 874 C C . PHE A 1 107 ? -1.859 -8.892 7.641 1.00 94.44 107 PHE A C 1
ATOM 876 O O . PHE A 1 107 ? -0.717 -9.227 7.327 1.00 94.44 107 PHE A O 1
ATOM 883 N N . ILE A 1 108 ? -2.283 -8.913 8.913 1.00 92.31 108 ILE A N 1
ATOM 884 C CA . ILE A 1 108 ? -1.413 -9.219 10.075 1.00 92.31 108 ILE A CA 1
ATOM 885 C C . ILE A 1 108 ? -1.821 -10.515 10.782 1.00 92.31 108 ILE A C 1
ATOM 887 O O . ILE A 1 108 ? -0.967 -11.207 11.332 1.00 92.31 108 ILE A O 1
ATOM 891 N N . GLU A 1 109 ? -3.117 -10.813 10.833 1.00 92.69 109 GLU A N 1
ATOM 892 C CA . GLU A 1 109 ? -3.631 -12.038 11.435 1.00 92.69 109 GLU A CA 1
ATOM 893 C C . GLU A 1 109 ? -3.001 -13.263 10.760 1.00 92.69 109 GLU A C 1
ATOM 895 O O . GLU A 1 109 ? -2.729 -13.265 9.559 1.00 92.69 109 GLU A O 1
ATOM 900 N N . LYS A 1 110 ? -2.729 -14.305 11.548 1.00 89.06 110 LYS A N 1
ATOM 901 C CA . LYS A 1 110 ? -2.182 -15.552 11.014 1.00 89.06 110 LYS A CA 1
ATOM 902 C C . LYS A 1 110 ? -3.169 -16.118 9.994 1.00 89.06 110 LYS A C 1
ATOM 904 O O . LYS A 1 110 ? -4.351 -16.211 10.313 1.00 89.06 110 LYS A O 1
ATOM 909 N N . GLU A 1 111 ? -2.683 -16.518 8.819 1.00 87.00 111 GLU A N 1
ATOM 910 C CA . GLU A 1 111 ? -3.526 -17.011 7.718 1.00 87.00 111 GLU A CA 1
ATOM 911 C C . GLU A 1 111 ? -4.486 -15.941 7.165 1.00 87.00 111 GLU A C 1
ATOM 913 O O . GLU A 1 111 ? -5.483 -16.262 6.512 1.00 87.00 111 GLU A O 1
ATOM 918 N N . ALA A 1 112 ? -4.182 -14.656 7.384 1.00 89.88 112 ALA A N 1
ATOM 919 C CA . ALA A 1 112 ? -4.919 -13.567 6.767 1.00 89.88 112 ALA A CA 1
ATOM 920 C C . ALA A 1 112 ? -4.908 -13.709 5.234 1.00 89.88 112 ALA A C 1
ATOM 922 O O . ALA A 1 112 ? -3.889 -14.072 4.635 1.00 89.88 112 ALA A O 1
ATOM 923 N N . PRO A 1 113 ? -6.010 -13.349 4.552 1.00 88.19 113 PRO A N 1
ATOM 924 C CA . PRO A 1 113 ? -6.138 -13.528 3.106 1.00 88.19 113 PRO A CA 1
ATOM 925 C C . PRO A 1 113 ? -5.079 -12.762 2.301 1.00 88.19 113 PRO A C 1
ATOM 927 O O . PRO A 1 113 ? -4.843 -13.086 1.138 1.00 88.19 113 PRO A O 1
ATOM 930 N N . LYS A 1 114 ? -4.466 -11.730 2.894 1.00 88.94 114 LYS A N 1
ATOM 931 C CA . LYS A 1 114 ? -3.381 -10.936 2.309 1.00 88.94 114 LYS A CA 1
ATOM 932 C C . LYS A 1 114 ? -2.223 -10.786 3.290 1.00 88.94 114 LYS A C 1
ATOM 934 O O . LYS A 1 114 ? -1.628 -9.713 3.378 1.00 88.94 114 LYS A O 1
ATOM 939 N N . GLU A 1 115 ? -1.941 -11.840 4.054 1.00 87.56 115 GLU A N 1
ATOM 940 C CA . GLU A 1 115 ? -0.846 -11.859 5.022 1.00 87.56 115 GLU A CA 1
ATOM 941 C C . GLU A 1 115 ? 0.447 -11.333 4.381 1.00 87.56 115 GLU A C 1
ATOM 943 O O . GLU A 1 115 ? 0.924 -11.858 3.369 1.00 87.56 115 GLU A O 1
ATOM 948 N N . VAL A 1 116 ? 0.999 -10.257 4.952 1.00 82.12 116 VAL A N 1
ATOM 949 C CA . VAL A 1 116 ? 2.219 -9.624 4.441 1.00 82.12 116 VAL A CA 1
ATOM 950 C C . VAL A 1 116 ? 3.394 -10.526 4.784 1.00 82.12 116 VAL A C 1
ATOM 952 O O . VAL A 1 116 ? 3.947 -10.482 5.883 1.00 82.12 116 VAL A O 1
ATOM 955 N N . ARG A 1 117 ? 3.771 -11.375 3.830 1.00 72.88 117 ARG A N 1
ATOM 956 C CA . ARG A 1 117 ? 4.894 -12.292 3.995 1.00 72.88 117 ARG A CA 1
ATOM 957 C C . ARG A 1 117 ? 6.199 -11.517 3.858 1.00 72.88 117 ARG A C 1
ATOM 959 O O . ARG A 1 117 ? 6.538 -11.028 2.781 1.00 72.88 117 ARG A O 1
ATOM 966 N N . GLU A 1 118 ? 6.985 -11.452 4.929 1.00 60.25 118 GLU A N 1
ATOM 967 C CA . GLU A 1 118 ? 8.412 -11.166 4.799 1.00 60.25 118 GLU A CA 1
ATOM 968 C C . GLU A 1 118 ? 8.979 -12.317 3.954 1.00 60.25 118 GLU A C 1
ATOM 970 O O . GLU A 1 118 ? 8.923 -13.465 4.389 1.00 60.25 118 GLU A O 1
ATOM 975 N N . LYS A 1 119 ? 9.398 -12.066 2.700 1.00 60.44 119 LYS A N 1
ATOM 976 C CA . LYS A 1 119 ? 9.953 -13.106 1.809 1.00 60.44 119 LYS A CA 1
ATOM 977 C C . LYS A 1 119 ? 11.238 -13.679 2.433 1.00 60.44 119 LYS A C 1
ATOM 979 O O . LYS A 1 119 ? 12.342 -13.311 2.046 1.00 60.44 119 LYS A O 1
ATOM 984 N N . SER A 1 120 ? 11.090 -14.585 3.391 1.00 47.16 120 SER A N 1
ATOM 985 C CA . SER A 1 120 ? 12.111 -15.506 3.853 1.00 47.16 120 SER A CA 1
ATOM 986 C C . SER A 1 120 ? 11.795 -16.842 3.203 1.00 47.16 120 SER A C 1
ATOM 988 O O . SER A 1 120 ? 10.729 -17.420 3.407 1.00 47.16 120 SER A O 1
ATOM 990 N N . LEU A 1 121 ? 12.695 -17.265 2.320 1.00 52.50 121 LEU A N 1
ATOM 991 C CA . LEU A 1 121 ? 12.669 -18.547 1.631 1.00 52.50 121 LEU A CA 1
ATOM 992 C C . LEU A 1 121 ? 12.419 -19.684 2.629 1.00 52.50 121 LEU A C 1
ATOM 994 O O . LEU A 1 121 ? 13.350 -20.101 3.303 1.00 52.50 121 LEU A O 1
ATOM 998 N N . MET A 1 122 ? 11.193 -20.201 2.701 1.00 51.19 122 MET A N 1
ATOM 999 C CA . MET A 1 122 ? 10.934 -21.581 3.111 1.00 51.19 122 MET A CA 1
ATOM 1000 C C . MET A 1 122 ? 9.498 -21.976 2.741 1.00 51.19 122 MET A C 1
ATOM 1002 O O . MET A 1 122 ? 8.549 -21.764 3.486 1.00 51.19 122 MET A O 1
ATOM 1006 N N . SER A 1 123 ? 9.327 -22.513 1.538 1.00 48.78 123 SER A N 1
ATOM 1007 C CA . SER A 1 123 ? 8.335 -23.564 1.244 1.00 48.78 123 SER A CA 1
ATOM 1008 C C . SER A 1 123 ? 8.583 -24.145 -0.151 1.00 48.78 123 SER A C 1
ATOM 1010 O O . SER A 1 123 ? 7.681 -24.346 -0.950 1.00 48.78 123 SER A O 1
ATOM 1012 N N . ALA A 1 124 ? 9.844 -24.466 -0.440 1.00 47.25 124 ALA A N 1
ATOM 1013 C CA . ALA A 1 124 ? 10.089 -25.746 -1.084 1.00 47.25 124 ALA A CA 1
ATOM 1014 C C . ALA A 1 124 ? 10.157 -26.764 0.066 1.00 47.25 124 ALA A C 1
ATOM 1016 O O . ALA A 1 124 ? 10.930 -26.538 0.997 1.00 47.25 124 ALA A O 1
ATOM 1017 N N . SER A 1 125 ? 9.372 -27.846 -0.001 1.00 49.75 125 SER A N 1
ATOM 1018 C CA . SER A 1 125 ? 9.397 -29.052 0.870 1.00 49.75 125 SER A CA 1
ATOM 1019 C C . SER A 1 125 ? 8.205 -29.319 1.804 1.00 49.75 125 SER A C 1
ATOM 1021 O O . SER A 1 125 ? 8.380 -30.016 2.794 1.00 49.75 125 SER A O 1
ATOM 1023 N N . HIS A 1 126 ? 6.983 -28.885 1.490 1.00 48.56 126 HIS A N 1
ATOM 1024 C CA . HIS A 1 126 ? 5.797 -29.507 2.105 1.00 48.56 126 HIS A CA 1
ATOM 1025 C C . HIS A 1 126 ? 4.747 -29.913 1.065 1.00 48.56 126 HIS A C 1
ATOM 1027 O O . HIS A 1 126 ? 3.567 -29.663 1.234 1.00 48.56 126 HIS A O 1
ATOM 1033 N N . ASP A 1 127 ? 5.203 -30.592 0.011 1.00 44.19 127 ASP A N 1
ATOM 1034 C CA . ASP A 1 127 ? 4.368 -31.503 -0.776 1.00 44.19 127 ASP A CA 1
ATOM 1035 C C . ASP A 1 127 ? 5.072 -32.864 -0.845 1.00 44.19 127 ASP A C 1
ATOM 1037 O O . ASP A 1 127 ? 5.624 -33.270 -1.863 1.00 44.19 127 ASP A O 1
ATOM 1041 N N . SER A 1 128 ? 5.067 -33.570 0.285 1.00 39.19 128 SER A N 1
ATOM 1042 C CA . SER A 1 128 ? 5.084 -35.033 0.285 1.00 39.19 128 SER A CA 1
ATOM 1043 C C . SER A 1 128 ? 3.752 -35.479 0.869 1.00 39.19 128 SER A C 1
ATOM 1045 O O . SER A 1 128 ? 3.588 -35.618 2.077 1.00 39.19 128 SER A O 1
ATOM 1047 N N . PHE A 1 129 ? 2.790 -35.555 -0.048 1.00 34.78 129 PHE A N 1
ATOM 1048 C CA . PHE A 1 129 ? 1.544 -36.313 -0.049 1.00 34.78 129 PHE A CA 1
ATOM 1049 C C . PHE A 1 129 ? 1.271 -37.184 1.192 1.00 34.78 129 PHE A C 1
ATOM 1051 O O . PHE A 1 129 ? 2.006 -38.122 1.502 1.00 34.78 129 PHE A O 1
ATOM 1058 N N . SER A 1 130 ? 0.146 -36.907 1.851 1.00 40.03 130 SER A N 1
ATOM 1059 C CA . SER A 1 130 ? -0.478 -37.826 2.796 1.00 40.03 130 SER A CA 1
ATOM 1060 C C . SER A 1 130 ? -1.318 -38.866 2.038 1.00 40.03 130 SER A C 1
ATOM 1062 O O . SER A 1 130 ? -2.129 -38.496 1.194 1.00 40.03 130 SER A O 1
ATOM 1064 N N . THR A 1 131 ? -1.215 -40.128 2.472 1.00 46.75 131 THR A N 1
ATOM 1065 C CA . THR A 1 131 ? -2.204 -41.233 2.368 1.00 46.75 131 THR A CA 1
ATOM 1066 C C . THR A 1 131 ? -2.394 -41.998 1.046 1.00 46.75 131 THR A C 1
ATOM 1068 O O . THR A 1 131 ? -2.850 -41.456 0.048 1.00 46.75 131 THR A O 1
ATOM 1071 N N . THR A 1 132 ? -2.137 -43.315 1.094 1.00 43.06 132 THR A N 1
ATOM 1072 C CA . THR A 1 132 ? -3.011 -44.462 0.701 1.00 43.06 132 THR A CA 1
ATOM 1073 C C . THR A 1 132 ? -2.188 -45.748 0.934 1.00 43.06 132 THR A C 1
ATOM 1075 O O . THR A 1 132 ? -1.090 -45.873 0.411 1.00 43.06 132 THR A O 1
ATOM 1078 N N . GLU A 1 133 ? -2.456 -46.511 1.997 1.00 37.56 133 GLU A N 1
ATOM 1079 C CA . GLU A 1 133 ? -3.398 -47.647 2.107 1.00 37.56 133 GLU A CA 1
ATOM 1080 C C . GLU A 1 133 ? -2.830 -49.015 1.661 1.00 37.56 133 GLU A C 1
ATOM 1082 O O . GLU A 1 133 ? -2.443 -49.196 0.510 1.00 37.56 133 GLU A O 1
ATOM 1087 N N . THR A 1 134 ? -2.959 -49.979 2.589 1.00 41.09 134 THR A N 1
ATOM 1088 C CA . THR A 1 134 ? -2.713 -51.446 2.569 1.00 41.09 134 THR A CA 1
ATOM 1089 C C . THR A 1 134 ? -1.293 -51.968 2.778 1.00 41.09 134 THR A C 1
ATOM 1091 O O . THR A 1 134 ? -0.426 -51.777 1.903 1.00 41.09 134 THR A O 1
#

Radius of gyration: 20.37 Å; Cα contacts (8 Å, |Δi|>4): 64; chains: 1; bounding box: 40×66×51 Å

Foldseek 3Di:
DVVPVLVVVLVVLVVLLVVPDDDDDDDDDDDDPDPDPPPDDPVLSVVCSVDVVSLVVDPVSVVSVLVVCVVVVQSLVVVLVVLVVVLVVDDDPVVNVVSVVVSCQQAPPVVHPSDRDPPDDDPPPPPPDDDDDD

InterPro domains:
  IPR016137 RGS domain [PF00615] (52-117)
  IPR016137 RGS domain [PR01301] (48-69)
  IPR016137 RGS domain [PR01301] (70-88)
  IPR016137 RGS domain [PR01301] (99-122)
  IPR016137 RGS domain [PS50132] (51-116)
  IPR016137 RGS domain [SM00315] (51-130)
  IPR024066 RGS, subdomain 1/3 [G3DSA:1.10.196.10] (41-77)
  IPR036305 RGS domain superfamily [SSF48097] (46-121)
  IPR044926 RGS, subdomain 2 [G3DSA:1.10.167.10] (78-132)

Sequence (134 aa):
MKRTILKDWKTRLSYFLQNSSTPGKLKTGKKSKQQTFIKPSPEEALLWSEAFDELLASKYGLAAFRAFLKSEFCEENIEFWLACEDFKKTKSPQKLSSKARKIYTDFIEKEAPKEVREKSLMSASHDSFSTTET

Nearest PDB structures (foldseek):
  2af0-assembly1_A  TM=9.532E-01  e=1.228E-08  Homo sapiens
  2ihd-assembly1_A  TM=9.433E-01  e=3.495E-06  Homo sapiens
  5do9-assembly1_B  TM=9.291E-01  e=4.186E-06  Homo sapiens
  2ihb-assembly1_B  TM=9.525E-01  e=4.365E-05  Homo sapiens
  4igu-assembly1_A  TM=8.502E-01  e=4.365E-05  Drosophila melanogaster

Organism: Jaculus jaculus (NCBI:txid51337)

pLDDT: mean 74.92, std 21.47, range [34.78, 97.25]

Secondary structure (DSSP, 8-state):
-HHHHHHHHHHHHHHHHHTT------------------PPPHHHHHHHHH-HHHHHHSHHHHHHHHHHHHHTT-THHHHHHHHHHHHHH---HHHHHHHHHHHIIIIISTT-TT---------SS---------

Mean predicted aligned error: 14.55 Å

Solvent-accessible surface area (backbone atoms only — not comparable to full-atom values): 8492 Å² total; per-residue (Å²): 122,76,70,56,62,65,50,52,53,39,55,56,50,50,53,58,60,64,72,70,75,75,92,82,84,88,88,84,90,83,96,63,98,63,83,76,81,69,77,75,50,74,68,59,56,50,45,33,61,76,36,67,66,53,19,60,71,31,74,62,41,39,52,52,50,46,53,52,26,51,76,66,77,48,39,42,54,59,53,51,53,52,51,50,54,53,49,73,70,49,82,51,66,71,58,40,55,54,47,51,52,49,50,34,54,42,32,64,36,88,88,19,91,38,45,61,69,77,91,66,95,77,78,85,86,82,83,78,81,83,89,84,88,136